Protein AF-A0A2N0WS31-F1 (afdb_monomer_lite)

pLDDT: mean 83.79, std 7.23, range [53.06, 92.44]

Structure (mmCIF, N/CA/C/O backbone):
data_AF-A0A2N0WS31-F1
#
_entry.id   AF-A0A2N0WS31-F1
#
loop_
_atom_site.group_PDB
_atom_site.id
_atom_site.type_symbol
_atom_site.label_atom_id
_atom_site.label_alt_id
_atom_site.label_comp_id
_atom_site.label_asym_id
_atom_site.label_entity_id
_atom_site.label_seq_id
_atom_site.pdbx_PDB_ins_code
_atom_site.Cartn_x
_atom_site.Cartn_y
_atom_site.Cartn_z
_atom_site.occupancy
_atom_site.B_iso_or_equiv
_atom_site.auth_seq_id
_atom_site.auth_comp_id
_atom_site.auth_asym_id
_atom_site.auth_atom_id
_atom_site.pdbx_PDB_model_num
ATOM 1 N N . MET A 1 1 ? -10.448 -5.761 23.848 1.00 56.97 1 MET A N 1
ATOM 2 C CA . MET A 1 1 ? -10.105 -5.787 22.420 1.00 56.97 1 MET A CA 1
ATOM 3 C C . MET A 1 1 ? -11.323 -6.260 21.635 1.00 56.97 1 MET A C 1
ATOM 5 O O . MET A 1 1 ? -11.684 -7.426 21.755 1.00 56.97 1 MET A O 1
ATOM 9 N N . LYS A 1 2 ? -12.033 -5.373 20.929 1.00 68.56 2 LYS A N 1
ATOM 10 C CA . LYS A 1 2 ? -13.130 -5.776 20.026 1.00 68.56 2 LYS A CA 1
ATOM 11 C C . LYS A 1 2 ? -12.769 -5.339 18.613 1.00 68.56 2 LYS A C 1
ATOM 13 O O . LYS A 1 2 ? -12.870 -4.167 18.257 1.00 68.56 2 LYS A O 1
ATOM 18 N N . ILE A 1 3 ? -12.340 -6.308 17.813 1.00 74.81 3 ILE A N 1
ATOM 19 C CA . ILE A 1 3 ? -12.068 -6.106 16.394 1.00 74.81 3 ILE A CA 1
ATOM 20 C C . ILE A 1 3 ? -13.406 -6.080 15.642 1.00 74.81 3 ILE A C 1
ATOM 22 O O . ILE A 1 3 ? -14.212 -7.003 15.765 1.00 74.81 3 ILE A O 1
ATOM 26 N N . ASN A 1 4 ? -13.657 -5.023 14.871 1.00 80.31 4 ASN A N 1
ATOM 27 C CA . ASN A 1 4 ? -14.846 -4.896 14.039 1.00 80.31 4 ASN A CA 1
ATOM 28 C C . ASN A 1 4 ? -14.591 -5.517 12.659 1.00 80.31 4 ASN A C 1
ATOM 30 O O . ASN A 1 4 ? -14.021 -4.886 11.768 1.00 80.31 4 ASN A O 1
ATOM 34 N N . ALA A 1 5 ? -15.082 -6.741 12.462 1.00 81.56 5 ALA A N 1
ATOM 35 C CA . ALA A 1 5 ? -14.937 -7.471 11.204 1.00 81.56 5 ALA A CA 1
ATOM 36 C C . ALA A 1 5 ? -15.477 -6.701 9.983 1.00 81.56 5 ALA A C 1
ATOM 38 O O . ALA A 1 5 ? -14.883 -6.771 8.911 1.00 81.56 5 ALA A O 1
ATOM 39 N N . LYS A 1 6 ? -16.553 -5.910 10.131 1.00 83.94 6 LYS A N 1
ATOM 40 C CA . LYS A 1 6 ? -17.094 -5.101 9.023 1.00 83.94 6 LYS A CA 1
ATOM 41 C C . LYS A 1 6 ? -16.099 -4.033 8.565 1.00 83.94 6 LYS A C 1
ATOM 43 O O . LYS A 1 6 ? -15.941 -3.825 7.366 1.00 83.94 6 LYS A O 1
ATOM 48 N N . GLY A 1 7 ? -15.411 -3.388 9.510 1.00 80.06 7 GLY A N 1
ATOM 49 C CA . GLY A 1 7 ? -14.380 -2.390 9.217 1.00 80.06 7 GLY A CA 1
ATOM 50 C C . GLY A 1 7 ? -13.191 -2.993 8.469 1.00 80.06 7 GLY A C 1
ATOM 51 O O . GLY A 1 7 ? -12.732 -2.411 7.488 1.00 80.06 7 GLY A O 1
ATOM 52 N N . ILE A 1 8 ? -12.763 -4.194 8.868 1.00 85.50 8 ILE A N 1
ATOM 53 C CA . ILE A 1 8 ? -11.679 -4.929 8.201 1.00 85.50 8 ILE A CA 1
ATOM 54 C C . ILE A 1 8 ? -12.079 -5.356 6.787 1.00 85.50 8 ILE A C 1
ATOM 56 O O . ILE A 1 8 ? -11.304 -5.156 5.859 1.00 85.50 8 ILE A O 1
ATOM 60 N N . VAL A 1 9 ? -13.287 -5.895 6.587 1.00 89.56 9 VAL A N 1
ATOM 61 C CA . VAL A 1 9 ? -13.761 -6.300 5.250 1.00 89.56 9 VAL A CA 1
ATOM 62 C C . VAL A 1 9 ? -13.827 -5.101 4.301 1.00 89.56 9 VAL A C 1
ATOM 64 O O . VAL A 1 9 ? -13.383 -5.200 3.159 1.00 89.56 9 VAL A O 1
ATOM 67 N N . LEU A 1 10 ? -14.317 -3.948 4.771 1.00 86.94 10 LEU A N 1
ATOM 68 C CA . LEU A 1 10 ? -14.324 -2.712 3.982 1.00 86.94 10 LEU A CA 1
ATOM 69 C C . LEU A 1 10 ? -12.906 -2.213 3.681 1.00 86.94 10 LEU A C 1
ATOM 71 O O . LEU A 1 10 ? -12.632 -1.798 2.556 1.00 86.94 10 LEU A O 1
ATOM 75 N N . GLY A 1 11 ? -11.997 -2.288 4.656 1.00 84.56 11 GLY A N 1
ATOM 76 C CA . GLY A 1 11 ? -10.581 -1.995 4.448 1.00 84.56 11 GLY A CA 1
ATOM 77 C C . GLY A 1 11 ? -9.964 -2.908 3.387 1.00 84.56 11 GLY A C 1
ATOM 78 O O . GLY A 1 11 ? -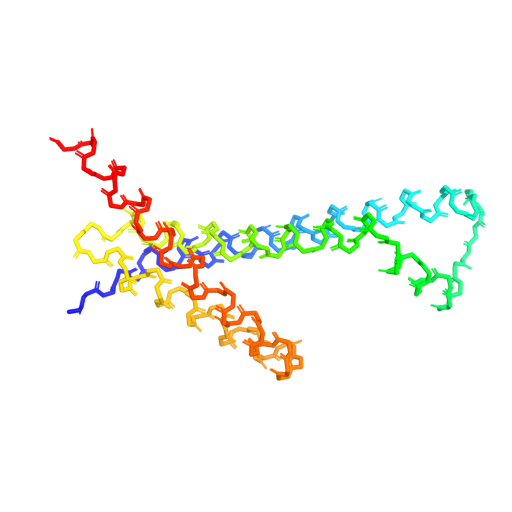9.273 -2.435 2.490 1.00 84.56 11 GLY A O 1
ATOM 79 N N . PHE A 1 12 ? -10.268 -4.203 3.424 1.00 87.62 12 PHE A N 1
ATOM 80 C CA . PHE A 1 12 ? -9.766 -5.179 2.459 1.00 87.62 12 PHE A CA 1
ATOM 81 C C . PHE A 1 12 ? -10.324 -4.950 1.050 1.00 87.62 12 PHE A C 1
ATOM 83 O O . PHE A 1 12 ? -9.578 -4.981 0.075 1.00 87.62 12 PHE A O 1
ATOM 90 N N . ALA A 1 13 ? -11.616 -4.640 0.931 1.00 88.00 13 ALA A N 1
ATOM 91 C CA . ALA A 1 13 ? -12.214 -4.256 -0.345 1.00 88.00 13 ALA A CA 1
ATOM 92 C C . ALA A 1 13 ? -11.549 -2.9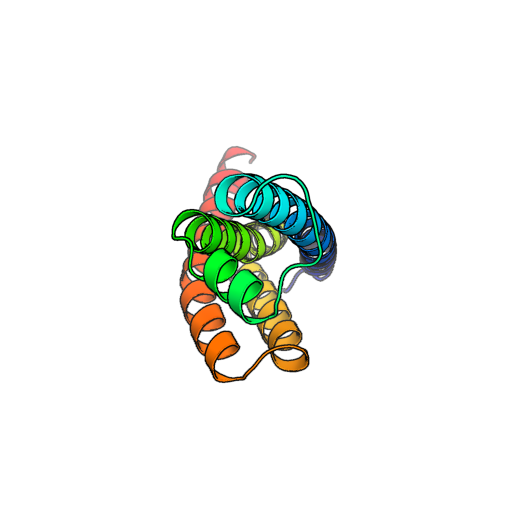93 -0.922 1.00 88.00 13 ALA A C 1
ATOM 94 O O . ALA A 1 13 ? -11.231 -2.951 -2.111 1.00 88.00 13 ALA A O 1
ATOM 95 N N . ALA A 1 14 ? -11.272 -1.993 -0.076 1.00 87.75 14 ALA A N 1
ATOM 96 C CA . ALA A 1 14 ? -10.546 -0.794 -0.484 1.00 87.75 14 ALA A CA 1
ATOM 97 C C . ALA A 1 14 ? -9.108 -1.116 -0.918 1.00 87.75 14 ALA A C 1
ATOM 99 O O . ALA A 1 14 ? -8.668 -0.622 -1.951 1.00 87.75 14 ALA A O 1
ATOM 100 N N . LEU A 1 15 ? -8.397 -1.981 -0.188 1.00 90.12 15 LEU A N 1
ATOM 101 C CA . LEU A 1 15 ? -7.053 -2.440 -0.550 1.00 90.12 15 LEU A CA 1
ATOM 102 C C . LEU A 1 15 ? -7.035 -3.060 -1.954 1.00 90.12 15 LEU A C 1
ATOM 104 O O . LEU A 1 15 ? -6.203 -2.682 -2.777 1.00 90.12 15 LEU A O 1
ATOM 108 N N . LEU A 1 16 ? -7.971 -3.969 -2.246 1.00 88.12 16 LEU A N 1
ATOM 109 C CA . LEU A 1 16 ? -8.079 -4.605 -3.560 1.00 88.12 16 LEU A CA 1
ATOM 110 C C . LEU A 1 16 ? -8.378 -3.579 -4.658 1.00 88.12 16 LEU A C 1
ATOM 112 O O . LEU A 1 16 ? -7.661 -3.532 -5.657 1.00 88.12 16 LEU A O 1
ATOM 116 N N . ALA A 1 17 ? -9.369 -2.708 -4.458 1.00 88.38 17 ALA A N 1
ATOM 117 C CA . ALA A 1 17 ? -9.719 -1.677 -5.434 1.00 88.38 17 ALA A CA 1
ATOM 118 C C . ALA A 1 17 ? -8.544 -0.724 -5.719 1.00 88.38 17 ALA A C 1
ATOM 120 O O . ALA A 1 17 ? -8.231 -0.445 -6.878 1.00 88.38 17 ALA A O 1
ATOM 121 N N . LEU A 1 18 ? -7.846 -0.269 -4.672 1.00 89.12 18 LEU A N 1
ATOM 122 C CA . LEU A 1 18 ? -6.672 0.585 -4.826 1.00 89.12 18 LEU A CA 1
ATOM 123 C C . LEU A 1 18 ? -5.502 -0.150 -5.482 1.00 89.12 18 LEU A C 1
ATOM 125 O O . LEU A 1 18 ? -4.734 0.483 -6.200 1.00 89.12 18 LEU A O 1
ATOM 129 N N . SER A 1 19 ? -5.346 -1.458 -5.260 1.00 87.12 19 SER A N 1
ATOM 130 C CA . SER A 1 19 ? -4.258 -2.227 -5.875 1.00 87.12 19 SER A CA 1
ATOM 131 C C . SER A 1 19 ? -4.423 -2.310 -7.394 1.00 87.12 19 SER A C 1
ATOM 133 O O . SER A 1 19 ? -3.462 -2.080 -8.132 1.00 87.12 19 SER A O 1
ATOM 135 N N . VAL A 1 20 ? -5.659 -2.518 -7.861 1.00 89.56 20 VAL A N 1
ATOM 136 C CA . VAL A 1 20 ? -6.010 -2.494 -9.286 1.00 89.56 20 VAL A CA 1
ATOM 137 C C . VAL A 1 20 ? -5.783 -1.096 -9.858 1.00 89.56 20 VAL A C 1
ATOM 139 O O . VAL A 1 20 ? -5.117 -0.950 -10.881 1.00 89.56 20 VAL A O 1
ATOM 142 N N . LEU A 1 21 ? -6.260 -0.054 -9.168 1.00 88.00 21 LEU A N 1
ATOM 143 C CA . LEU A 1 21 ? -6.072 1.328 -9.607 1.00 88.00 21 LEU A CA 1
ATOM 144 C C . LEU A 1 21 ? -4.585 1.712 -9.696 1.00 88.00 21 LEU A C 1
ATOM 146 O O . LEU A 1 21 ? -4.164 2.285 -10.698 1.00 88.00 21 LEU A O 1
ATOM 150 N N . ARG A 1 22 ? -3.775 1.358 -8.687 1.00 87.31 22 ARG A N 1
ATOM 151 C CA . ARG A 1 22 ? -2.318 1.562 -8.697 1.00 87.31 22 ARG A CA 1
ATOM 152 C C . ARG A 1 22 ? -1.679 0.869 -9.894 1.00 87.31 22 ARG A C 1
ATOM 154 O O . ARG A 1 22 ? -0.845 1.483 -10.549 1.00 87.31 22 ARG A O 1
ATOM 161 N N . SER A 1 23 ? -2.049 -0.381 -10.175 1.00 86.19 23 SER A N 1
ATOM 162 C CA . SER A 1 23 ? -1.495 -1.140 -11.301 1.00 86.19 23 SER A CA 1
ATOM 163 C C . SER A 1 23 ? -1.755 -0.438 -12.637 1.00 86.19 23 SER A C 1
ATOM 165 O O . SER A 1 23 ? -0.822 -0.245 -13.416 1.00 86.19 23 SER A O 1
ATOM 167 N N . ILE A 1 24 ? -2.985 0.040 -12.856 1.00 88.19 24 ILE A N 1
ATOM 168 C CA . ILE A 1 24 ? -3.359 0.787 -14.065 1.00 88.19 24 ILE A CA 1
ATOM 169 C C . ILE A 1 24 ? -2.565 2.097 -14.163 1.00 88.19 24 ILE A C 1
ATOM 171 O O . ILE A 1 24 ? -1.950 2.367 -15.193 1.00 88.19 24 ILE A O 1
ATOM 175 N N . LEU A 1 25 ? -2.534 2.894 -13.090 1.00 86.81 25 LEU A N 1
ATOM 176 C CA . LEU A 1 25 ? -1.845 4.189 -13.082 1.00 86.81 25 LEU A CA 1
ATOM 177 C C . LEU A 1 25 ? -0.336 4.046 -13.293 1.00 86.81 25 LEU A C 1
ATOM 179 O O . LEU A 1 25 ? 0.238 4.780 -14.093 1.00 86.81 25 LEU A O 1
ATOM 183 N N . LEU A 1 26 ? 0.304 3.082 -12.626 1.00 86.94 26 LEU A N 1
ATOM 184 C CA . LEU A 1 26 ? 1.724 2.799 -12.826 1.00 86.94 26 LEU A CA 1
ATOM 185 C C . LEU A 1 26 ? 2.000 2.299 -14.239 1.00 86.94 26 LEU A C 1
ATOM 187 O O . LEU A 1 26 ? 2.996 2.705 -14.822 1.00 86.94 26 LEU A O 1
ATOM 191 N N . SER A 1 27 ? 1.141 1.452 -14.810 1.00 85.12 27 SER A N 1
ATOM 192 C CA . SER A 1 27 ? 1.311 0.994 -16.192 1.00 85.12 27 SER A CA 1
ATOM 193 C C . SER A 1 27 ? 1.242 2.157 -17.183 1.00 85.12 27 SER A C 1
ATOM 195 O O . SER A 1 27 ? 2.087 2.250 -18.071 1.00 85.12 27 SER A O 1
ATOM 197 N N . LEU A 1 28 ? 0.276 3.065 -17.016 1.00 86.44 28 LEU A N 1
ATOM 198 C CA . LEU A 1 28 ? 0.150 4.262 -17.853 1.00 86.44 28 LEU A CA 1
ATOM 199 C C . LEU A 1 28 ? 1.356 5.192 -17.687 1.00 86.44 28 LEU A C 1
ATOM 201 O O . LEU A 1 28 ? 1.910 5.665 -18.676 1.00 86.44 28 LEU A O 1
ATOM 205 N N . PHE A 1 29 ? 1.797 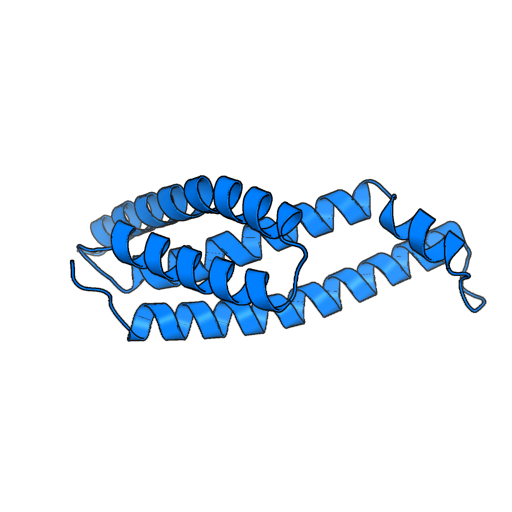5.415 -16.447 1.00 85.44 29 PHE A N 1
ATOM 206 C CA . PHE A 1 29 ? 2.942 6.273 -16.155 1.00 85.44 29 PHE A CA 1
ATOM 207 C C . PHE A 1 29 ? 4.246 5.709 -16.732 1.00 85.44 29 PHE A C 1
ATOM 209 O O . PHE A 1 29 ? 4.990 6.428 -17.391 1.00 85.44 29 PHE A O 1
ATOM 216 N N . LYS A 1 30 ? 4.491 4.403 -16.566 1.00 84.12 30 LYS A N 1
ATOM 217 C CA . LYS A 1 30 ? 5.627 3.708 -17.189 1.00 84.12 30 LYS A CA 1
ATOM 218 C C . LYS A 1 30 ? 5.580 3.815 -18.710 1.00 84.12 30 LYS A C 1
ATOM 220 O O . LYS A 1 30 ? 6.611 4.071 -19.314 1.00 84.12 30 LYS A O 1
ATOM 225 N N . GLY A 1 31 ? 4.401 3.666 -19.318 1.00 83.56 31 GLY A N 1
ATOM 226 C CA . GLY A 1 31 ? 4.215 3.832 -20.763 1.00 83.56 31 GLY A CA 1
ATOM 227 C C . GLY A 1 31 ? 4.535 5.248 -21.253 1.00 83.56 31 GLY A C 1
ATOM 228 O O . GLY A 1 31 ? 5.178 5.404 -22.290 1.00 83.56 31 GLY A O 1
ATOM 229 N N . TYR A 1 32 ? 4.156 6.275 -20.487 1.00 85.38 32 TYR A N 1
ATOM 230 C CA . TYR A 1 32 ? 4.522 7.664 -20.781 1.00 85.38 32 TYR A CA 1
ATOM 231 C C . TYR A 1 32 ? 6.041 7.865 -20.742 1.00 85.38 32 TYR A C 1
ATOM 233 O O . TYR A 1 32 ? 6.618 8.363 -21.702 1.00 85.38 32 TYR A O 1
ATOM 241 N N . ILE A 1 33 ? 6.697 7.405 -19.672 1.00 84.25 33 ILE A N 1
ATOM 242 C CA . ILE A 1 33 ? 8.157 7.488 -19.522 1.00 84.25 33 ILE A CA 1
ATOM 243 C C . ILE A 1 33 ? 8.878 6.701 -20.624 1.00 84.25 33 ILE A C 1
ATOM 245 O O . ILE A 1 33 ? 9.861 7.179 -21.176 1.00 84.25 33 ILE A O 1
ATOM 249 N N . ALA A 1 34 ? 8.373 5.523 -20.992 1.00 82.62 34 ALA A N 1
ATOM 250 C CA . ALA A 1 34 ? 8.933 4.726 -22.078 1.00 82.62 34 ALA A CA 1
ATOM 251 C C . ALA A 1 34 ? 8.842 5.454 -23.430 1.00 82.62 34 ALA A C 1
ATOM 253 O O . ALA A 1 34 ? 9.795 5.443 -24.205 1.00 82.62 34 ALA A O 1
ATOM 254 N N . THR A 1 35 ? 7.718 6.128 -23.690 1.00 84.12 35 THR A N 1
ATOM 255 C CA . THR A 1 35 ? 7.528 6.933 -24.906 1.00 84.12 35 THR A CA 1
ATOM 256 C C . THR A 1 35 ? 8.459 8.147 -24.927 1.00 84.12 35 THR A C 1
ATOM 258 O O . THR A 1 35 ? 8.969 8.498 -25.986 1.00 84.12 35 THR A O 1
ATOM 261 N N . ASP A 1 36 ? 8.700 8.773 -23.774 1.00 82.94 36 ASP A N 1
ATOM 262 C CA . ASP A 1 36 ? 9.594 9.930 -23.639 1.00 82.94 36 ASP A CA 1
ATOM 263 C C . ASP A 1 36 ? 11.073 9.547 -23.834 1.00 82.94 36 ASP A C 1
ATOM 265 O O . ASP A 1 36 ? 11.811 10.231 -24.537 1.00 82.94 36 ASP A O 1
ATOM 269 N N . LEU A 1 37 ? 11.496 8.409 -23.271 1.00 81.00 37 LEU A N 1
ATOM 270 C CA . LEU A 1 37 ? 12.881 7.932 -23.346 1.00 81.00 37 LEU A CA 1
ATOM 271 C C . LEU A 1 37 ? 13.241 7.304 -24.698 1.00 81.00 37 LEU A C 1
ATOM 273 O O . LEU A 1 37 ? 14.362 7.475 -25.173 1.00 81.00 37 LEU A O 1
ATOM 277 N N . PHE A 1 38 ? 12.316 6.560 -25.306 1.00 82.94 38 PHE A N 1
ATOM 278 C CA . PHE A 1 38 ? 12.613 5.694 -26.454 1.00 82.94 38 PHE A CA 1
ATOM 279 C C . PHE A 1 38 ? 11.767 6.005 -27.701 1.00 82.94 38 PHE A C 1
ATOM 281 O O . PHE A 1 38 ? 11.993 5.429 -28.765 1.00 82.94 38 PHE A O 1
ATOM 288 N N . GLY A 1 39 ? 10.802 6.923 -27.605 1.00 78.06 39 GLY A N 1
ATOM 289 C CA . GLY A 1 39 ? 9.866 7.239 -28.684 1.00 78.06 39 GLY A CA 1
ATOM 290 C C . GLY A 1 39 ? 8.694 6.254 -28.802 1.00 78.06 39 GLY A C 1
ATOM 291 O O . GLY A 1 39 ? 8.551 5.297 -28.043 1.00 78.06 39 GLY A O 1
ATOM 292 N N . ALA A 1 40 ? 7.814 6.502 -29.780 1.00 71.88 40 ALA A N 1
ATOM 293 C CA . ALA A 1 40 ? 6.548 5.777 -29.956 1.00 71.88 40 ALA A CA 1
ATOM 294 C C . ALA A 1 40 ? 6.669 4.398 -30.647 1.00 71.88 40 ALA A C 1
ATOM 296 O O . ALA A 1 40 ? 5.652 3.736 -30.860 1.00 71.88 40 ALA A O 1
ATOM 297 N N . GLN A 1 41 ? 7.873 3.967 -31.044 1.00 59.38 41 GLN A N 1
ATOM 298 C CA . GLN A 1 41 ? 8.080 2.729 -31.803 1.00 59.38 41 GLN A CA 1
ATOM 299 C C . GLN A 1 41 ? 8.822 1.660 -30.987 1.00 59.38 41 GLN A C 1
ATOM 301 O O . GLN A 1 41 ? 10.023 1.763 -30.777 1.00 59.38 41 GLN A O 1
ATOM 306 N N . GLY A 1 42 ? 8.123 0.564 -30.677 1.00 60.53 42 GLY A N 1
ATOM 307 C CA . GLY A 1 42 ? 8.722 -0.776 -30.644 1.00 60.53 42 GLY A CA 1
ATOM 308 C C . GLY A 1 42 ? 8.999 -1.402 -29.276 1.00 60.53 42 GLY A C 1
ATOM 309 O O . GLY A 1 42 ? 9.135 -0.734 -28.261 1.00 60.53 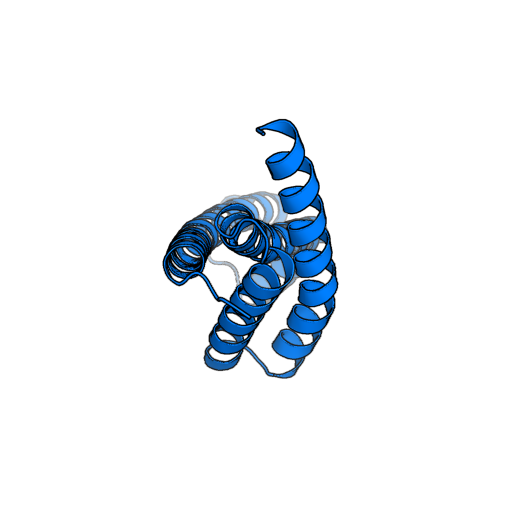42 GLY A O 1
ATOM 310 N N . ALA A 1 43 ? 9.030 -2.738 -29.285 1.00 59.28 43 ALA A N 1
ATOM 311 C CA . ALA A 1 43 ? 9.168 -3.615 -28.128 1.00 59.28 43 ALA A CA 1
ATOM 312 C C . ALA A 1 43 ? 10.431 -3.313 -27.306 1.00 59.28 43 ALA A C 1
ATOM 314 O O . ALA A 1 43 ? 11.548 -3.524 -27.773 1.00 59.28 43 ALA A O 1
ATOM 315 N N . TYR A 1 44 ? 10.225 -2.861 -26.071 1.00 68.38 44 TYR A N 1
ATOM 316 C CA . TYR A 1 44 ? 11.289 -2.577 -25.114 1.00 68.38 44 TYR A CA 1
ATOM 317 C C . TYR A 1 44 ? 11.995 -3.862 -24.683 1.00 68.38 44 TYR A C 1
ATOM 319 O O . TYR A 1 44 ? 11.339 -4.852 -24.334 1.00 68.38 44 TYR A O 1
ATOM 327 N N . SER A 1 45 ? 13.326 -3.842 -24.688 1.00 77.38 45 SER A N 1
ATOM 328 C CA . SER A 1 45 ? 14.124 -4.917 -24.109 1.00 77.38 45 SER A CA 1
ATOM 329 C C . SER A 1 45 ? 13.918 -4.979 -22.588 1.00 77.38 45 SER A C 1
ATOM 331 O O . SER A 1 45 ? 13.383 -4.061 -21.960 1.00 77.38 45 SER A O 1
ATOM 333 N N . TYR A 1 46 ? 14.342 -6.075 -21.962 1.00 74.69 46 TYR A N 1
ATOM 334 C CA . TYR A 1 46 ? 14.322 -6.192 -20.500 1.00 74.69 46 TYR A CA 1
ATOM 335 C C . TYR A 1 46 ? 15.170 -5.097 -19.817 1.00 74.69 46 TYR A C 1
ATOM 337 O O . TYR A 1 46 ? 14.803 -4.594 -18.756 1.00 74.69 46 TYR A O 1
ATOM 345 N N . GLU A 1 47 ? 16.269 -4.688 -20.450 1.00 79.31 47 GLU A N 1
ATOM 346 C CA . GLU A 1 47 ? 17.170 -3.633 -19.967 1.00 79.31 47 GLU A CA 1
ATOM 347 C C . GLU A 1 47 ? 16.491 -2.255 -20.010 1.00 79.31 47 GLU A C 1
ATOM 349 O O . GLU A 1 47 ? 16.585 -1.483 -19.055 1.00 79.31 47 GLU A O 1
ATOM 354 N N . ASP A 1 48 ? 15.695 -1.989 -21.048 1.00 80.12 48 ASP A N 1
ATOM 355 C CA . ASP A 1 48 ? 14.901 -0.760 -21.164 1.00 80.12 48 ASP A CA 1
ATOM 356 C C . ASP A 1 48 ? 13.816 -0.680 -20.081 1.00 80.12 48 ASP A C 1
ATOM 358 O O . ASP A 1 48 ? 13.554 0.384 -19.516 1.00 80.12 48 ASP A O 1
ATOM 362 N N . GLN A 1 49 ? 13.203 -1.817 -19.729 1.00 76.94 49 GLN A N 1
ATOM 363 C CA . GLN A 1 49 ? 12.234 -1.877 -18.631 1.00 76.94 49 GLN A CA 1
ATOM 364 C C . GLN A 1 49 ? 12.882 -1.570 -17.278 1.00 76.94 49 GLN A C 1
ATOM 366 O O . GLN A 1 49 ? 12.274 -0.877 -16.460 1.00 76.94 49 GLN A O 1
ATOM 371 N N . LEU A 1 50 ? 14.109 -2.043 -17.047 1.00 80.56 50 LEU A N 1
ATOM 372 C CA . LEU A 1 50 ? 14.897 -1.707 -15.858 1.00 80.56 50 LEU A CA 1
ATOM 373 C C . LEU A 1 50 ? 15.213 -0.211 -15.801 1.00 80.56 50 LEU A C 1
ATOM 375 O O . LEU A 1 50 ? 14.946 0.419 -14.781 1.00 80.56 50 LEU A O 1
ATOM 379 N N . LEU A 1 51 ? 15.663 0.379 -16.910 1.00 82.50 51 LEU A N 1
ATOM 380 C CA . LEU A 1 51 ? 15.937 1.817 -17.001 1.00 82.50 51 LEU A CA 1
ATOM 381 C C . LEU A 1 51 ? 14.705 2.674 -16.688 1.00 82.50 51 LEU A C 1
ATOM 383 O O . LEU A 1 51 ? 14.825 3.713 -16.039 1.00 82.50 51 LEU A O 1
ATOM 387 N N . ILE A 1 52 ? 13.512 2.234 -17.105 1.00 81.31 52 ILE A N 1
ATOM 388 C CA . ILE A 1 52 ? 12.246 2.886 -16.740 1.00 81.31 52 ILE A CA 1
ATOM 389 C C . ILE A 1 52 ? 11.968 2.728 -15.238 1.00 81.31 52 ILE A C 1
ATOM 391 O O . ILE A 1 52 ? 11.491 3.668 -14.605 1.00 81.31 52 ILE A O 1
ATOM 395 N N . MET A 1 53 ? 12.249 1.561 -14.648 1.00 79.06 53 MET A N 1
ATOM 396 C CA . MET A 1 53 ? 12.052 1.308 -13.208 1.00 79.06 53 MET A CA 1
ATOM 397 C C . MET A 1 53 ? 13.002 2.099 -12.322 1.00 79.06 53 MET A C 1
ATOM 399 O O . MET A 1 53 ? 12.629 2.448 -11.204 1.00 79.06 53 MET A O 1
ATOM 403 N N . GLU A 1 54 ? 14.186 2.417 -12.825 1.00 82.69 54 GLU A N 1
ATOM 404 C CA . GLU A 1 54 ? 15.186 3.213 -12.120 1.00 82.69 54 GLU A CA 1
ATOM 405 C C . GLU A 1 54 ? 14.933 4.722 -12.222 1.00 82.69 54 GLU A C 1
ATOM 407 O O . GLU A 1 54 ? 15.531 5.493 -11.470 1.00 82.69 54 GLU A O 1
ATOM 412 N N . GLN A 1 55 ? 14.014 5.167 -13.091 1.00 85.19 55 GLN A N 1
ATOM 413 C CA . GLN A 1 55 ? 13.644 6.578 -13.146 1.00 85.19 55 GLN A CA 1
ATOM 414 C C . GLN A 1 55 ? 13.098 7.039 -11.795 1.00 85.19 55 GLN A C 1
ATOM 416 O O . GLN A 1 55 ? 12.101 6.520 -11.287 1.00 85.19 55 GLN A O 1
ATOM 421 N N . THR A 1 56 ? 13.708 8.089 -11.244 1.00 81.12 56 THR A N 1
ATOM 422 C CA . THR A 1 56 ? 13.347 8.663 -9.941 1.00 81.12 56 THR A CA 1
ATOM 423 C C . THR A 1 56 ? 11.852 8.963 -9.834 1.00 81.12 56 THR A C 1
ATOM 425 O O . THR A 1 56 ? 11.240 8.734 -8.794 1.00 81.12 56 THR A O 1
ATOM 428 N N . SER A 1 57 ? 11.235 9.437 -10.919 1.00 81.56 57 SER A N 1
ATOM 429 C CA . SER A 1 57 ? 9.800 9.717 -10.980 1.00 81.56 57 SER A CA 1
ATOM 430 C C . SER A 1 57 ? 8.947 8.460 -10.780 1.00 81.56 57 SER A C 1
ATOM 432 O O . SER A 1 57 ? 7.976 8.493 -10.025 1.00 81.56 57 SER A O 1
ATOM 434 N N . VAL A 1 58 ? 9.329 7.340 -11.395 1.00 84.31 58 VAL A N 1
ATOM 435 C CA . VAL A 1 58 ? 8.640 6.051 -11.271 1.00 84.31 58 VAL A CA 1
ATOM 436 C C . VAL A 1 58 ? 8.792 5.503 -9.855 1.00 84.31 58 VAL A C 1
ATOM 438 O O . VAL A 1 58 ? 7.796 5.099 -9.256 1.00 84.31 58 VAL A O 1
ATOM 441 N N . VAL A 1 59 ? 9.997 5.575 -9.283 1.00 83.50 59 VAL A N 1
ATOM 442 C CA . VAL A 1 59 ? 10.263 5.161 -7.895 1.00 83.50 59 VAL A CA 1
ATOM 443 C C . VAL A 1 59 ? 9.440 5.986 -6.898 1.00 83.50 59 VAL A C 1
ATOM 445 O O . VAL A 1 59 ? 8.825 5.425 -5.991 1.00 83.50 59 VAL A O 1
ATOM 448 N N . ILE A 1 60 ? 9.370 7.311 -7.072 1.00 85.56 60 ILE A N 1
ATOM 449 C CA . ILE A 1 60 ? 8.579 8.196 -6.200 1.00 85.56 60 ILE A CA 1
ATOM 450 C C . ILE A 1 60 ? 7.086 7.860 -6.286 1.00 85.56 60 ILE A C 1
ATOM 452 O O . ILE A 1 60 ? 6.422 7.752 -5.254 1.00 85.56 60 ILE A O 1
ATOM 456 N N . VAL A 1 61 ? 6.545 7.680 -7.494 1.00 86.25 61 VAL A N 1
ATOM 457 C CA . VAL A 1 61 ? 5.128 7.332 -7.686 1.00 86.25 61 VAL A CA 1
ATOM 458 C C . VAL A 1 61 ? 4.817 5.960 -7.083 1.00 86.25 61 VAL A C 1
ATOM 460 O O . VAL A 1 61 ? 3.778 5.783 -6.437 1.00 86.25 61 VAL A O 1
ATOM 463 N N . ASP A 1 62 ? 5.719 4.993 -7.232 1.00 84.25 62 ASP A N 1
ATOM 464 C CA . ASP A 1 62 ? 5.555 3.663 -6.652 1.00 84.25 62 ASP A CA 1
ATOM 465 C C . ASP A 1 62 ? 5.576 3.691 -5.115 1.00 84.25 62 ASP A C 1
ATOM 467 O O . ASP A 1 62 ? 4.725 3.082 -4.457 1.00 84.25 62 ASP A O 1
ATOM 471 N N . LEU A 1 63 ? 6.475 4.487 -4.530 1.00 84.88 63 LEU A N 1
ATOM 472 C CA . LEU A 1 63 ? 6.538 4.700 -3.088 1.00 84.88 63 LEU A CA 1
ATOM 473 C C . LEU A 1 63 ? 5.257 5.366 -2.564 1.00 84.88 63 LEU A C 1
ATOM 475 O O . LEU A 1 63 ? 4.626 4.849 -1.643 1.00 84.88 63 LEU A O 1
ATOM 479 N N . LEU A 1 64 ? 4.830 6.481 -3.168 1.00 86.38 64 LEU A N 1
ATOM 480 C CA . LEU A 1 64 ? 3.623 7.207 -2.755 1.00 86.38 64 LEU A CA 1
ATOM 481 C C . LEU A 1 64 ? 2.369 6.336 -2.861 1.00 86.38 64 LEU A C 1
ATOM 483 O O . LEU A 1 64 ? 1.556 6.294 -1.936 1.00 86.38 64 LEU A O 1
ATOM 487 N N . SER A 1 65 ? 2.220 5.603 -3.964 1.00 87.00 65 SER A N 1
ATOM 488 C CA . SER A 1 65 ? 1.081 4.704 -4.156 1.00 87.00 65 SER A CA 1
ATOM 489 C C . SER A 1 65 ? 1.085 3.540 -3.158 1.00 87.00 65 SER A C 1
ATOM 491 O O . SER A 1 65 ? 0.022 3.157 -2.665 1.00 87.00 65 SER A O 1
ATOM 493 N N . THR A 1 66 ? 2.260 3.030 -2.776 1.00 85.62 66 THR A N 1
ATOM 494 C CA . THR A 1 66 ? 2.403 2.023 -1.711 1.00 85.62 66 THR A CA 1
ATOM 495 C C . THR A 1 66 ? 2.001 2.578 -0.342 1.00 85.62 66 THR A C 1
ATOM 497 O O . THR A 1 66 ? 1.284 1.911 0.403 1.00 85.62 66 THR A O 1
ATOM 500 N N . LEU A 1 67 ? 2.384 3.815 -0.013 1.00 87.81 67 LEU A N 1
ATOM 501 C CA . LEU A 1 67 ? 1.977 4.460 1.240 1.00 87.81 67 LEU A CA 1
ATOM 502 C C . LEU A 1 67 ? 0.454 4.645 1.315 1.00 87.81 67 LEU A C 1
ATOM 504 O O . LEU A 1 67 ? -0.150 4.358 2.349 1.00 87.81 67 LEU A O 1
ATOM 508 N N . LEU A 1 68 ? -0.180 5.067 0.217 1.00 88.44 68 LEU A N 1
ATOM 509 C CA . LEU A 1 68 ? -1.638 5.217 0.141 1.00 88.44 68 LEU A CA 1
ATOM 510 C C . LEU A 1 68 ? -2.369 3.876 0.289 1.00 88.44 68 LEU A C 1
ATOM 512 O O . LEU A 1 68 ? -3.386 3.807 0.983 1.00 88.44 68 LEU A O 1
ATOM 516 N N . LEU A 1 69 ? -1.824 2.810 -0.304 1.00 88.50 69 LEU A N 1
ATOM 517 C CA . LEU A 1 69 ? -2.337 1.443 -0.173 1.00 88.50 69 LEU A CA 1
ATOM 518 C C . LEU A 1 69 ? -2.316 0.916 1.262 1.00 88.50 69 LEU A C 1
ATOM 520 O O . LEU A 1 69 ? -3.135 0.069 1.603 1.00 88.50 69 LEU A O 1
ATOM 524 N N . LEU A 1 70 ? -1.409 1.410 2.103 1.00 88.12 70 LEU A N 1
ATOM 525 C CA . LEU A 1 70 ? -1.374 1.077 3.527 1.00 88.12 70 LEU A CA 1
ATOM 526 C C . LEU A 1 70 ? -2.306 1.992 4.327 1.00 88.12 70 LEU A C 1
ATOM 528 O O . LEU A 1 70 ? -3.095 1.519 5.145 1.00 88.12 70 LEU A O 1
ATOM 532 N N . ALA A 1 71 ? -2.241 3.301 4.077 1.00 89.12 71 ALA A N 1
ATOM 533 C CA . ALA A 1 71 ? -2.937 4.309 4.870 1.00 89.12 71 ALA A CA 1
ATOM 534 C C . ALA A 1 71 ? -4.462 4.208 4.766 1.00 89.12 71 ALA A C 1
ATOM 536 O O . ALA A 1 71 ? -5.154 4.219 5.784 1.00 89.12 71 ALA A O 1
ATOM 537 N N . ILE A 1 72 ? -4.999 4.091 3.549 1.00 90.88 72 ILE A N 1
ATOM 538 C CA . ILE A 1 72 ? -6.446 4.168 3.313 1.00 90.88 72 ILE A CA 1
ATOM 539 C C . ILE A 1 72 ? -7.190 2.981 3.945 1.00 90.88 72 ILE A C 1
ATOM 541 O O . ILE A 1 72 ? -8.126 3.220 4.713 1.00 90.88 72 ILE A O 1
ATOM 545 N N . PRO A 1 73 ? -6.782 1.717 3.729 1.00 91.19 73 PRO A N 1
ATOM 546 C CA . PRO A 1 73 ? -7.430 0.581 4.376 1.00 91.19 73 PRO A CA 1
ATOM 547 C C . PRO A 1 73 ? -7.326 0.611 5.904 1.00 91.19 73 PRO A C 1
ATOM 549 O O . PRO A 1 73 ? -8.317 0.349 6.589 1.00 91.19 73 PRO A O 1
ATOM 552 N N . CYS A 1 74 ? -6.159 0.982 6.446 1.00 91.69 74 CYS A N 1
ATOM 553 C CA . CYS A 1 74 ? -5.963 1.116 7.891 1.00 91.69 74 CYS A CA 1
ATOM 554 C C . CYS A 1 74 ? -6.883 2.193 8.485 1.00 91.69 74 CYS A C 1
ATOM 556 O O . CYS A 1 74 ? -7.515 1.970 9.518 1.00 91.69 74 CYS A O 1
ATOM 558 N N . PHE A 1 75 ? -7.029 3.332 7.803 1.00 90.69 75 PHE A N 1
ATOM 559 C CA . PHE A 1 75 ? -7.935 4.403 8.210 1.00 90.69 75 PHE A CA 1
ATOM 560 C C . PHE A 1 75 ? -9.411 3.994 8.139 1.00 90.69 75 PHE A C 1
ATOM 562 O O . PHE A 1 75 ? -10.157 4.260 9.079 1.00 90.69 75 PHE A O 1
ATOM 569 N N . ILE A 1 76 ? -9.843 3.326 7.063 1.00 89.56 76 ILE A N 1
ATOM 570 C CA . ILE A 1 76 ? -11.224 2.831 6.923 1.00 89.56 76 ILE A CA 1
ATOM 571 C C . ILE A 1 76 ? -11.555 1.851 8.052 1.00 89.56 76 ILE A C 1
ATOM 573 O O . ILE A 1 76 ? -12.621 1.955 8.662 1.00 89.56 76 ILE A O 1
ATOM 577 N N . SER A 1 77 ? -10.637 0.931 8.360 1.00 89.19 77 SER A N 1
ATOM 578 C CA . SER A 1 77 ? -10.800 -0.015 9.465 1.00 89.19 77 SER A CA 1
ATOM 579 C C . SER A 1 77 ? -10.927 0.713 10.809 1.00 89.19 77 SER A C 1
ATOM 581 O O . SER A 1 77 ? -11.890 0.489 11.541 1.00 89.19 77 SER A O 1
ATOM 583 N N . ALA A 1 78 ? -10.022 1.660 11.086 1.00 87.81 78 ALA A N 1
ATOM 584 C CA . ALA A 1 78 ? -10.015 2.447 12.317 1.00 87.81 78 ALA A CA 1
ATOM 585 C C . ALA A 1 78 ? -11.281 3.300 12.488 1.00 87.81 78 ALA A C 1
ATOM 587 O O . ALA A 1 78 ? -11.899 3.304 13.550 1.00 87.81 78 ALA A O 1
ATOM 588 N N . LYS A 1 79 ? -11.708 4.009 11.437 1.00 87.81 79 LYS A N 1
ATOM 589 C CA . LYS A 1 79 ? -12.876 4.899 11.482 1.00 87.81 79 LYS A CA 1
ATOM 590 C C . LYS A 1 79 ? -14.161 4.142 11.823 1.00 87.81 79 LYS A C 1
ATOM 592 O O . LYS A 1 79 ? -15.001 4.661 12.552 1.00 87.81 79 LYS A O 1
ATOM 597 N N . ASN A 1 80 ? -14.290 2.909 11.338 1.00 85.69 80 ASN A N 1
ATOM 598 C CA . ASN A 1 80 ? -15.459 2.060 11.567 1.00 85.69 80 ASN A CA 1
ATOM 599 C C . ASN A 1 80 ? -15.471 1.367 12.943 1.00 85.69 80 ASN A C 1
ATOM 601 O O . ASN A 1 80 ? -16.392 0.603 13.236 1.00 85.69 80 ASN A O 1
ATOM 605 N N . SER A 1 81 ? -14.477 1.605 13.800 1.00 82.31 81 SER A N 1
ATOM 606 C CA . SER A 1 81 ? -14.365 0.975 15.116 1.00 82.31 81 SER A CA 1
ATOM 607 C C . SER A 1 81 ? -14.222 2.008 16.234 1.00 82.31 81 SER A C 1
ATOM 609 O O . SER A 1 81 ? -13.171 2.108 16.868 1.00 82.31 81 SER A O 1
ATOM 611 N N . GLN A 1 82 ? -15.280 2.786 16.469 1.00 80.69 82 GLN A N 1
ATOM 612 C CA . GLN A 1 82 ? -15.317 3.781 17.544 1.00 80.69 82 GLN A CA 1
ATOM 613 C C . GLN A 1 82 ? -14.925 3.159 18.897 1.00 80.69 82 GLN A C 1
ATOM 615 O O . GLN A 1 82 ? -15.499 2.149 19.307 1.00 80.69 82 GLN A O 1
ATOM 620 N N . GLY A 1 83 ? -13.930 3.743 19.568 1.00 79.00 83 GLY A N 1
ATOM 621 C CA . GLY A 1 83 ? -13.397 3.270 20.854 1.00 79.00 83 GLY A CA 1
ATOM 622 C C . GLY A 1 83 ? -12.358 2.141 20.767 1.00 79.00 83 GLY A C 1
ATOM 623 O O . GLY A 1 83 ? -11.764 1.790 21.785 1.00 79.00 83 GLY A O 1
ATOM 624 N N . HIS A 1 84 ? -12.110 1.588 19.574 1.00 85.00 84 HIS A N 1
ATOM 625 C CA . HIS A 1 84 ? -11.100 0.553 19.307 1.00 85.00 84 HIS A CA 1
ATOM 626 C C . HIS A 1 84 ? -10.301 0.845 18.018 1.00 85.00 84 HIS A C 1
ATOM 628 O O . HIS A 1 84 ? -9.865 -0.071 17.317 1.00 85.00 84 HIS A O 1
ATOM 634 N N . GLU A 1 85 ? -10.108 2.122 17.677 1.00 88.00 85 GLU A N 1
ATOM 635 C CA . GLU A 1 85 ? -9.521 2.585 16.410 1.00 88.00 85 GLU A CA 1
ATOM 636 C C . GLU A 1 85 ? -8.100 2.048 16.187 1.00 88.00 85 GLU A C 1
ATOM 638 O O . GLU A 1 85 ? -7.756 1.597 15.094 1.00 88.00 85 GLU A O 1
ATOM 643 N N . GLN A 1 86 ? -7.270 2.066 17.233 1.00 86.31 86 GLN A N 1
ATOM 644 C CA . GLN A 1 86 ? -5.874 1.631 17.153 1.00 86.31 86 GLN A CA 1
ATOM 645 C C . GLN A 1 86 ? -5.749 0.117 16.952 1.00 86.31 86 GLN A C 1
ATOM 647 O O . GLN A 1 86 ? -4.941 -0.328 16.138 1.00 86.31 86 GLN A O 1
ATOM 652 N N . GLU A 1 87 ? -6.585 -0.665 17.639 1.00 88.00 87 GLU A N 1
ATOM 653 C CA . GLU A 1 87 ? -6.619 -2.127 17.520 1.00 88.00 87 GLU A CA 1
ATOM 654 C C . GLU A 1 87 ? -7.028 -2.555 16.103 1.00 88.00 87 GLU A C 1
ATOM 656 O O . GLU A 1 87 ? -6.397 -3.426 15.512 1.00 88.00 87 GLU A O 1
ATOM 661 N N . ASN A 1 88 ? -8.045 -1.908 15.525 1.00 89.12 88 ASN A N 1
ATOM 662 C CA . ASN A 1 88 ? -8.550 -2.242 14.190 1.00 89.12 88 ASN A CA 1
ATOM 663 C C . ASN A 1 88 ? -7.641 -1.756 13.057 1.00 89.12 88 ASN A C 1
ATOM 665 O O . ASN A 1 88 ? -7.541 -2.423 12.025 1.00 89.12 88 ASN A O 1
ATOM 669 N N . SER A 1 89 ? -6.948 -0.631 13.247 1.00 87.94 89 SER A N 1
ATOM 670 C CA . SER A 1 89 ? -5.910 -0.173 12.319 1.00 87.94 89 SER A CA 1
ATOM 671 C C . SER A 1 89 ? -4.745 -1.166 12.255 1.00 87.94 89 SER A C 1
ATOM 673 O O . SER A 1 89 ? -4.331 -1.581 11.175 1.00 87.94 89 SER A O 1
ATOM 675 N N . LEU A 1 90 ? -4.258 -1.618 13.418 1.00 88.56 90 LEU A N 1
ATOM 676 C CA . LEU A 1 90 ? -3.186 -2.615 13.506 1.00 88.56 90 LEU A CA 1
ATOM 677 C C . LEU A 1 90 ? -3.629 -3.992 12.999 1.00 88.56 90 LEU A C 1
ATOM 679 O O . LEU A 1 90 ? -2.854 -4.663 12.325 1.00 88.56 90 LEU A O 1
ATOM 683 N N . ALA A 1 91 ? -4.871 -4.403 13.269 1.00 88.38 91 ALA A N 1
ATOM 684 C CA . ALA A 1 91 ? -5.424 -5.644 12.729 1.00 88.38 91 ALA A CA 1
ATOM 685 C C . ALA A 1 91 ? -5.505 -5.608 11.194 1.00 88.38 91 ALA A C 1
ATOM 687 O O . ALA A 1 91 ? -5.177 -6.596 10.537 1.00 88.38 91 ALA A O 1
ATOM 688 N N . MET A 1 92 ? -5.878 -4.461 10.615 1.00 92.44 92 MET A N 1
ATOM 689 C CA . MET A 1 92 ? -5.865 -4.278 9.163 1.00 92.44 92 MET A CA 1
ATOM 690 C C . MET A 1 92 ? -4.441 -4.327 8.608 1.00 92.44 92 MET A C 1
ATOM 692 O O . MET A 1 92 ? -4.208 -4.997 7.606 1.00 92.44 92 MET A O 1
ATOM 696 N N . LEU A 1 93 ? -3.478 -3.680 9.272 1.00 91.06 93 LEU A N 1
ATOM 697 C CA . LEU A 1 93 ? -2.074 -3.770 8.877 1.00 91.06 93 LEU A CA 1
ATOM 698 C C . LEU A 1 93 ? -1.577 -5.218 8.903 1.00 91.06 93 LEU A C 1
ATOM 700 O O . LEU A 1 93 ? -0.957 -5.659 7.945 1.00 91.06 93 LEU A O 1
ATOM 704 N N . ALA A 1 94 ? -1.888 -5.972 9.959 1.00 88.94 94 ALA A N 1
ATOM 705 C CA . ALA A 1 94 ? -1.516 -7.379 10.061 1.00 88.94 94 ALA A CA 1
ATOM 706 C C . ALA A 1 94 ? -2.121 -8.214 8.920 1.00 88.94 94 ALA A C 1
ATOM 708 O O . ALA A 1 94 ? -1.429 -9.053 8.347 1.00 88.94 94 ALA A O 1
ATOM 709 N N . ALA A 1 95 ? -3.375 -7.948 8.538 1.00 88.06 95 ALA A N 1
ATOM 710 C CA . ALA A 1 95 ? -4.002 -8.587 7.384 1.00 88.06 95 ALA A CA 1
ATOM 711 C C . ALA A 1 95 ? -3.293 -8.232 6.063 1.00 88.06 95 ALA A C 1
ATOM 713 O O . ALA A 1 95 ? -3.087 -9.110 5.227 1.00 88.06 95 ALA A O 1
ATOM 714 N N . ILE A 1 96 ? -2.871 -6.973 5.888 1.00 89.38 96 ILE A N 1
ATOM 715 C CA . ILE A 1 96 ? -2.083 -6.549 4.721 1.00 89.38 96 ILE A CA 1
ATOM 716 C C . ILE A 1 96 ? -0.723 -7.250 4.710 1.00 89.38 96 ILE A C 1
ATOM 718 O O . ILE A 1 96 ? -0.349 -7.822 3.693 1.00 89.38 96 ILE A O 1
ATOM 722 N N . SER A 1 97 ? 0.006 -7.253 5.827 1.00 87.50 97 SER A N 1
ATOM 723 C CA . SER A 1 97 ? 1.310 -7.914 5.938 1.00 87.50 97 SER A CA 1
ATOM 724 C C . SER A 1 97 ? 1.216 -9.413 5.655 1.00 87.50 97 SER A C 1
ATOM 726 O O . SER A 1 97 ? 2.068 -9.947 4.950 1.00 87.50 97 SER A O 1
ATOM 728 N N . LEU A 1 98 ? 0.167 -10.083 6.145 1.00 87.56 98 LEU A N 1
ATOM 729 C CA . LEU A 1 98 ? -0.091 -11.494 5.853 1.00 87.56 98 LEU A CA 1
ATOM 730 C C . LEU A 1 98 ? -0.329 -11.720 4.354 1.00 87.56 98 LEU A C 1
ATOM 732 O O . LEU A 1 98 ? 0.218 -12.657 3.782 1.00 87.56 98 LEU A O 1
ATOM 736 N N . LEU A 1 99 ? -1.106 -10.844 3.711 1.00 85.25 99 LEU A N 1
ATOM 737 C CA . LEU A 1 99 ? -1.342 -10.912 2.272 1.00 85.25 99 LEU A CA 1
ATOM 738 C C . LEU A 1 99 ? -0.040 -10.702 1.487 1.00 85.25 99 LEU A C 1
ATOM 740 O O . LEU A 1 99 ? 0.251 -11.460 0.571 1.00 85.25 99 LEU A O 1
ATOM 744 N N . LEU A 1 100 ? 0.770 -9.709 1.862 1.00 84.38 100 LEU A N 1
ATOM 745 C CA . LEU A 1 100 ? 2.047 -9.434 1.203 1.00 84.38 100 LEU A CA 1
ATOM 746 C C . LEU A 1 100 ? 3.036 -10.594 1.360 1.00 84.38 100 LEU A C 1
ATOM 748 O O . LEU A 1 100 ? 3.743 -10.903 0.407 1.00 84.38 100 LEU A O 1
ATOM 752 N N . LEU A 1 101 ? 3.041 -11.280 2.507 1.00 85.12 101 LEU A N 1
ATOM 753 C CA . LEU A 1 101 ? 3.868 -12.468 2.739 1.00 85.12 101 LEU A CA 1
ATOM 754 C C . LEU A 1 101 ? 3.608 -13.587 1.716 1.00 85.12 101 LEU A C 1
ATOM 756 O O . LEU A 1 101 ? 4.517 -14.347 1.399 1.00 85.12 101 LEU A O 1
ATOM 760 N N . LEU A 1 102 ? 2.381 -13.690 1.192 1.00 83.50 102 LEU A N 1
ATOM 761 C CA . LEU A 1 102 ? 2.010 -14.715 0.212 1.00 83.50 102 LEU A CA 1
ATOM 762 C C . LEU A 1 102 ? 2.528 -14.416 -1.200 1.00 83.50 102 LEU A C 1
ATOM 764 O O . LEU A 1 102 ? 2.679 -15.341 -1.994 1.00 83.50 102 LEU A O 1
ATOM 768 N N . PHE A 1 103 ? 2.779 -13.145 -1.525 1.00 78.31 103 PHE A N 1
ATOM 769 C CA . PHE A 1 103 ? 3.037 -12.704 -2.901 1.00 78.31 103 PHE A CA 1
ATOM 770 C C . PHE A 1 103 ? 4.352 -11.936 -3.083 1.00 78.31 103 PHE A C 1
ATOM 772 O O . PHE A 1 103 ? 4.697 -11.598 -4.214 1.00 78.31 103 PHE A O 1
ATOM 779 N N . GLN A 1 104 ? 5.082 -11.625 -2.007 1.00 82.06 104 GLN A N 1
ATOM 780 C CA . GLN A 1 104 ? 6.287 -10.795 -2.055 1.00 82.06 104 GLN A CA 1
ATOM 781 C C . GLN A 1 104 ? 7.475 -11.399 -1.290 1.00 82.06 104 GLN A C 1
ATOM 783 O O . GLN A 1 104 ? 7.284 -12.177 -0.353 1.00 82.06 104 GLN A O 1
ATOM 788 N N . PRO A 1 105 ? 8.718 -11.015 -1.647 1.00 81.25 105 PRO A N 1
ATOM 789 C CA . PRO A 1 105 ? 9.914 -11.421 -0.917 1.00 81.25 105 PRO A CA 1
ATOM 790 C C . PRO A 1 105 ? 9.879 -10.994 0.555 1.00 81.25 105 PRO A C 1
ATOM 792 O O . PRO A 1 105 ? 9.505 -9.870 0.883 1.00 81.25 105 PRO A O 1
ATOM 795 N N . LEU A 1 106 ? 10.370 -11.852 1.452 1.00 79.06 106 LEU A N 1
ATOM 796 C CA . LEU A 1 106 ? 10.328 -11.606 2.900 1.00 79.06 106 LEU A CA 1
ATOM 797 C C . LEU A 1 106 ? 10.944 -10.252 3.303 1.00 79.06 106 LEU A C 1
ATOM 799 O O . LEU A 1 106 ? 10.391 -9.542 4.142 1.00 79.06 106 LEU A O 1
ATOM 803 N N . ALA A 1 107 ? 12.061 -9.868 2.680 1.00 77.56 107 ALA A N 1
ATOM 804 C CA . ALA A 1 107 ? 12.746 -8.612 2.976 1.00 77.56 107 ALA A CA 1
ATOM 805 C C . ALA A 1 107 ? 11.867 -7.377 2.699 1.00 77.56 107 ALA A C 1
ATOM 807 O O . ALA A 1 107 ? 11.829 -6.463 3.523 1.00 77.56 107 ALA A O 1
ATOM 808 N N . SER A 1 108 ? 11.111 -7.357 1.593 1.00 78.81 108 SER A N 1
ATOM 809 C CA . SER A 1 108 ? 10.219 -6.232 1.283 1.00 78.81 108 SER A CA 1
ATOM 810 C C . SER A 1 108 ? 9.029 -6.188 2.238 1.00 78.81 108 SER A C 1
ATOM 812 O O . SER A 1 108 ? 8.646 -5.109 2.685 1.00 78.81 108 SER A O 1
ATOM 814 N N . VAL A 1 109 ? 8.494 -7.349 2.628 1.00 83.69 109 VAL A N 1
ATOM 815 C CA . VAL A 1 109 ? 7.384 -7.447 3.589 1.00 83.69 109 VAL A CA 1
ATOM 816 C C . VAL A 1 109 ? 7.780 -6.892 4.955 1.00 83.69 109 VAL A C 1
ATOM 818 O O . VAL A 1 109 ? 6.992 -6.170 5.568 1.00 83.69 109 VAL A O 1
ATOM 821 N N . ILE A 1 110 ? 9.001 -7.173 5.424 1.00 83.44 110 ILE A N 1
ATOM 822 C CA . ILE A 1 110 ? 9.518 -6.639 6.694 1.00 83.44 110 ILE A CA 1
ATOM 823 C C . ILE A 1 110 ? 9.592 -5.110 6.639 1.00 83.44 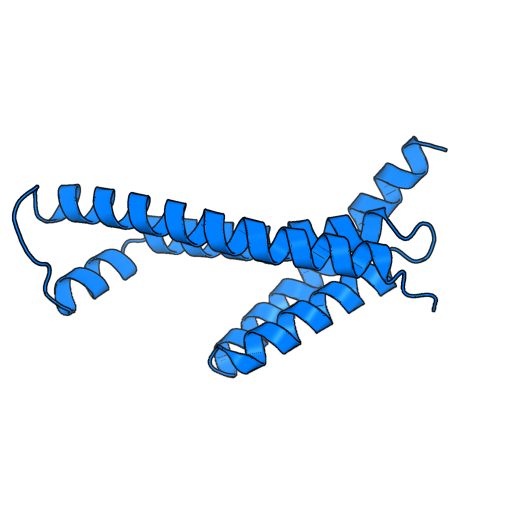110 ILE A C 1
ATOM 825 O O . ILE A 1 110 ? 9.041 -4.439 7.512 1.00 83.44 110 ILE A O 1
ATOM 829 N N . VAL A 1 111 ? 10.213 -4.554 5.595 1.00 84.75 111 VAL A N 1
ATOM 830 C CA . VAL A 1 111 ? 10.353 -3.097 5.429 1.00 84.75 111 VAL A CA 1
ATOM 831 C C . VAL A 1 111 ? 8.982 -2.418 5.357 1.00 84.75 111 VAL A C 1
ATOM 833 O O . VAL A 1 111 ? 8.732 -1.440 6.066 1.00 84.75 111 VAL A O 1
ATOM 836 N N . ILE A 1 112 ? 8.064 -2.975 4.562 1.00 83.81 112 ILE A N 1
ATOM 837 C CA . ILE A 1 112 ? 6.698 -2.462 4.416 1.00 83.81 112 ILE A CA 1
ATOM 838 C C . ILE A 1 112 ? 5.931 -2.545 5.739 1.00 83.81 112 ILE A C 1
ATOM 840 O O . ILE A 1 112 ? 5.209 -1.612 6.079 1.00 83.81 112 ILE A O 1
ATOM 844 N N . SER A 1 113 ? 6.105 -3.615 6.516 1.00 84.06 113 SER A N 1
ATOM 845 C CA . SER A 1 113 ? 5.428 -3.773 7.809 1.00 84.06 113 SER A CA 1
ATOM 846 C C . SER A 1 113 ? 5.927 -2.759 8.842 1.00 84.06 113 SER A C 1
ATOM 848 O O . SER A 1 113 ? 5.115 -2.179 9.558 1.00 84.06 113 SER A O 1
ATOM 850 N N . ILE A 1 114 ? 7.236 -2.479 8.885 1.00 87.81 114 ILE A N 1
ATOM 851 C CA . ILE A 1 114 ? 7.815 -1.465 9.784 1.00 87.81 114 ILE A CA 1
ATOM 852 C C . ILE A 1 114 ? 7.271 -0.071 9.448 1.00 87.81 114 ILE A C 1
ATOM 854 O O . ILE A 1 114 ? 6.766 0.626 10.330 1.00 87.81 114 ILE A O 1
ATOM 858 N N . LEU A 1 115 ? 7.310 0.318 8.169 1.00 86.25 115 LEU A N 1
ATOM 859 C CA . LEU A 1 115 ? 6.714 1.576 7.701 1.00 86.25 115 LEU A CA 1
ATOM 860 C C . LEU A 1 115 ? 5.205 1.616 7.983 1.00 86.25 115 LEU A C 1
ATOM 862 O O . LEU A 1 115 ? 4.662 2.626 8.436 1.00 86.25 115 LEU A O 1
ATOM 866 N N . GLY A 1 116 ? 4.535 0.485 7.774 1.00 87.06 116 GLY A N 1
ATOM 867 C CA . GLY A 1 116 ? 3.109 0.310 7.984 1.00 87.06 116 GLY A CA 1
ATOM 868 C C . GLY A 1 116 ? 2.663 0.544 9.426 1.00 87.06 116 GLY A C 1
ATOM 869 O O . GLY A 1 116 ? 1.577 1.079 9.623 1.00 87.06 116 GLY A O 1
ATOM 870 N N . ILE A 1 117 ? 3.485 0.242 10.439 1.00 90.62 117 ILE A N 1
ATOM 871 C CA . ILE A 1 117 ? 3.150 0.503 11.854 1.00 90.62 117 ILE A CA 1
ATOM 872 C C . ILE A 1 117 ? 2.994 2.007 12.107 1.00 90.62 117 ILE A C 1
ATOM 874 O O . ILE A 1 117 ? 2.038 2.444 12.759 1.00 90.62 117 ILE A O 1
ATOM 878 N N . VAL A 1 118 ? 3.902 2.821 11.564 1.00 90.81 118 VAL A N 1
ATOM 879 C CA . VAL A 1 118 ? 3.830 4.285 11.688 1.00 90.81 118 VAL A CA 1
ATOM 880 C C . VAL A 1 118 ? 2.552 4.795 11.023 1.00 90.81 118 VAL A C 1
ATOM 882 O O . VAL A 1 118 ? 1.796 5.565 11.612 1.00 90.81 118 VAL A O 1
ATOM 885 N N . ILE A 1 119 ? 2.243 4.294 9.830 1.00 90.69 119 ILE A N 1
ATOM 886 C CA . ILE A 1 119 ? 1.047 4.686 9.079 1.00 90.69 119 ILE A CA 1
ATOM 887 C C . ILE A 1 119 ? -0.238 4.249 9.792 1.00 90.69 119 ILE A C 1
ATOM 889 O O . ILE A 1 119 ? -1.177 5.038 9.906 1.00 90.69 119 ILE A O 1
ATOM 893 N N . ALA A 1 120 ? -0.292 3.023 10.309 1.00 89.56 120 ALA A N 1
ATOM 894 C CA . ALA A 1 120 ? -1.454 2.487 11.009 1.00 89.56 120 ALA A CA 1
ATOM 895 C C . ALA A 1 120 ? -1.739 3.273 12.296 1.00 89.56 120 ALA A C 1
ATOM 897 O O . ALA A 1 120 ? -2.893 3.603 12.586 1.00 89.56 120 ALA A O 1
ATOM 898 N N . THR A 1 121 ? -0.699 3.638 13.046 1.00 89.31 121 THR A N 1
ATOM 899 C CA . THR A 1 121 ? -0.852 4.448 14.263 1.00 89.31 121 THR A CA 1
ATOM 900 C C . THR A 1 121 ? -1.281 5.882 13.955 1.00 89.31 121 THR A C 1
ATOM 902 O O . THR A 1 121 ? -2.174 6.401 14.629 1.00 89.31 121 THR A O 1
ATOM 905 N N . LEU A 1 122 ? -0.730 6.515 12.913 1.00 91.38 122 LEU A N 1
ATOM 906 C CA . LEU A 1 122 ? -1.182 7.832 12.447 1.00 91.38 122 LEU A CA 1
ATOM 907 C C . LEU A 1 122 ? -2.638 7.796 11.959 1.00 91.38 122 LEU A C 1
ATOM 909 O O . LEU A 1 122 ? -3.430 8.662 12.327 1.00 91.38 122 LEU A O 1
ATOM 913 N N . SER A 1 123 ? -3.013 6.761 11.206 1.00 89.69 123 SER A N 1
ATOM 914 C CA . SER A 1 123 ? -4.379 6.561 10.704 1.00 89.69 123 SER A CA 1
ATOM 915 C C . SER A 1 123 ? -5.382 6.390 11.847 1.00 89.69 123 SER A C 1
ATOM 917 O O . SER A 1 123 ? -6.457 6.988 11.822 1.00 89.69 123 SER A O 1
ATOM 919 N N . ALA A 1 124 ? -5.008 5.645 12.892 1.00 87.62 124 ALA A N 1
ATOM 920 C CA . ALA A 1 124 ? -5.821 5.500 14.095 1.00 87.62 124 ALA A CA 1
ATOM 921 C C . ALA A 1 124 ? -5.992 6.831 14.841 1.00 87.62 124 ALA A C 1
ATOM 923 O O . ALA A 1 124 ? -7.110 7.193 15.202 1.00 87.62 124 ALA A O 1
ATOM 924 N N . LYS A 1 125 ? -4.908 7.601 15.025 1.00 90.44 125 LYS A N 1
ATOM 925 C CA . LYS A 1 125 ? -4.975 8.932 15.655 1.00 90.44 125 LYS A CA 1
ATOM 926 C C . LYS A 1 125 ? -5.892 9.882 14.886 1.00 90.44 125 LYS A C 1
ATOM 928 O O . LYS A 1 125 ? -6.711 10.565 15.498 1.00 90.44 125 LYS A O 1
ATOM 933 N N . LEU A 1 126 ? -5.789 9.900 13.557 1.00 89.81 126 LEU A N 1
A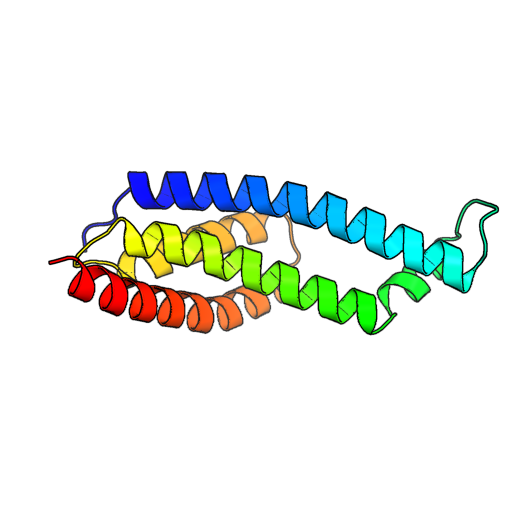TOM 934 C CA . LEU A 1 126 ? -6.648 10.719 12.702 1.00 89.81 126 LEU A CA 1
ATOM 935 C C . LEU A 1 126 ? -8.125 10.315 12.839 1.00 89.81 126 LEU A C 1
ATOM 937 O O . LEU A 1 126 ? -8.990 11.180 12.978 1.00 89.81 126 LEU A O 1
ATOM 941 N N . ALA A 1 127 ? -8.414 9.010 12.851 1.00 87.12 127 ALA A N 1
ATOM 942 C CA . ALA A 1 127 ? -9.768 8.490 13.027 1.00 87.12 127 ALA A CA 1
ATOM 943 C C . ALA A 1 127 ? -10.373 8.893 14.382 1.00 87.12 127 ALA A C 1
ATOM 945 O O . ALA A 1 127 ? -11.517 9.339 14.423 1.00 87.12 127 ALA A O 1
ATOM 946 N N . ILE A 1 128 ? -9.594 8.831 15.468 1.00 87.50 128 ILE A N 1
ATOM 947 C CA . ILE A 1 128 ? -10.026 9.269 16.806 1.00 87.50 128 ILE A CA 1
ATOM 948 C C . ILE A 1 128 ? -10.419 10.752 16.797 1.00 87.50 128 ILE A C 1
ATOM 950 O O . ILE A 1 128 ? -11.468 11.117 17.327 1.00 87.50 128 ILE A O 1
ATOM 954 N N . ILE A 1 129 ? -9.594 11.617 16.195 1.00 88.00 129 ILE A N 1
ATOM 955 C CA . ILE A 1 129 ? -9.871 13.062 16.119 1.00 88.00 129 ILE A CA 1
ATOM 956 C C . ILE A 1 129 ? -11.169 13.322 15.347 1.00 88.00 129 ILE A C 1
ATOM 958 O O . ILE A 1 129 ? -12.000 14.117 15.783 1.00 88.00 129 ILE A O 1
ATOM 962 N N . LEU A 1 130 ? -11.365 12.641 14.216 1.00 85.94 130 LEU A N 1
ATOM 963 C CA . LEU A 1 130 ? -12.551 12.821 13.380 1.00 85.94 130 LEU A CA 1
ATOM 964 C C . LEU A 1 130 ? -13.824 12.275 14.035 1.00 85.94 130 LEU A C 1
ATOM 966 O O . LEU A 1 130 ? -14.860 12.930 13.964 1.00 85.94 130 LEU A O 1
ATOM 970 N N . ASN A 1 131 ? -13.749 11.129 14.714 1.00 83.81 131 ASN A N 1
ATOM 971 C CA . ASN A 1 131 ? -14.886 10.562 15.441 1.00 83.81 131 ASN A CA 1
ATOM 972 C C . ASN A 1 131 ? -15.312 11.456 16.616 1.00 83.81 131 ASN A C 1
ATOM 974 O O . ASN A 1 131 ? -16.504 11.619 16.850 1.00 83.81 131 ASN A O 1
ATOM 978 N N . LYS A 1 132 ? -14.363 12.115 17.299 1.00 78.88 132 LYS A N 1
ATOM 979 C CA . LYS A 1 132 ? -14.669 13.099 18.354 1.00 78.88 132 LYS A CA 1
ATOM 980 C C . LYS A 1 132 ? -15.367 14.362 17.850 1.00 78.88 132 LYS A C 1
ATOM 982 O O . LYS A 1 132 ? -16.005 15.033 18.643 1.00 78.88 132 LYS A O 1
ATOM 987 N N . LYS A 1 133 ? -15.224 14.715 16.569 1.00 70.12 133 LYS A N 1
ATOM 988 C CA . LYS A 1 133 ? -15.851 15.913 15.985 1.00 70.12 133 LYS A CA 1
ATOM 989 C C . LYS A 1 133 ? -17.317 15.685 15.583 1.00 70.12 133 LYS A C 1
ATOM 991 O O . LYS A 1 133 ? -18.024 16.649 15.317 1.00 70.12 133 LYS A O 1
ATOM 996 N N . HIS A 1 134 ? -17.741 14.425 15.478 1.00 58.75 134 HIS A N 1
ATOM 997 C CA . HIS A 1 134 ? -19.079 14.030 15.027 1.00 58.75 134 HIS A CA 1
ATOM 998 C C . HIS A 1 134 ? -20.031 13.606 16.160 1.00 58.75 134 HIS A C 1
ATOM 1000 O O . HIS A 1 134 ? -21.201 13.360 15.869 1.00 58.75 134 HIS A O 1
ATOM 1006 N N . ASN A 1 135 ? -19.545 13.539 17.403 1.00 53.06 135 ASN A N 1
ATOM 1007 C CA . ASN A 1 135 ? -20.341 13.351 18.623 1.00 53.06 135 ASN A CA 1
ATOM 1008 C C . ASN A 1 135 ? -20.451 14.674 19.380 1.00 53.06 135 ASN A C 1
ATOM 1010 O O . ASN A 1 135 ? -21.497 14.877 20.028 1.00 53.06 135 ASN A O 1
#

Radius of gyration: 17.82 Å; chains: 1; bounding box: 38×31×54 Å

Secondary structure (DSSP, 8-state):
----HHHHHHHHHHHHHHHHHHHHHHHHHHHHHHHHHH-S-S---HHHHHHHHH-HHHHHHHHHHHHHHHHHHHHHHHHTSTT-HHHHHHHHHHHHHHHHHHHS-HHHHHHHHHHHHHHHHHHHHHHHHHHHH--

Sequence (135 aa):
MKINAKGIVLGFAALLALSVLRSILLSLFKGYIATDLFGAQGAYSYEDQLLIMEQTSVVIVDLLSTLLLLAIPCFISAKNSQGHEQENSLAMLAAISLLLLLFQPLASVIVISILGIVIATLSAKLAIILNKKHN

Foldseek 3Di:
DDQDPVLLVVLVVVLVVLVVVLVVVLVVVLVVVLCVVPNDDDDDDPVSSVVSCPPPVSVVSVVVSLLCSLQVSLLSRLLVDVPCSLVRSVVSLVVVLVVCVVPHDPVVSVVSSVVSNVSSNVSNVVSNVVVVVVD